Protein AF-A0A4C1SWP2-F1 (afdb_monomer_lite)

pLDDT: mean 75.98, std 23.13, range [29.38, 97.44]

Radius of gyration: 15.75 Å; chains: 1; bounding box: 43×31×35 Å

InterPro domains:
  IPR023286 ABATE domain superfamily [SSF160904] (1-95)

Sequence (109 aa):
MHLNPYGEYAVRLAQSLANDWPSDRTGIVARVRDHGMTMPFPEQRGDHARCREVVDQWLRVVDATSPDARADLLNQQMAAVSAYPRLIDHHGEGGTSTTVTSTTISRWC

Secondary structure (DSSP, 8-state):
-PPPTTTHHHHHHHHHHHHS--SSHHHHHHHHHHTT--S-----TTHHHHHHHHHHHHHHHHH-SSHHHHHHHHHHHHHHHTTS------TTS--------S-STTS--

Foldseek 3Di:
DPDDPVCVLVVVLLVVCVVPPDPDPVVNVVSVVVSPDDDDQDDDDCLSVLVVVVSVLVVQLVPDPDPVSNVVSVVVVCVVPVPDDDDDPPPDDDDDDDDDDDDPSPRND

Structure (mmCIF, N/CA/C/O backbone):
data_AF-A0A4C1SWP2-F1
#
_entry.id   AF-A0A4C1SWP2-F1
#
loop_
_atom_site.group_PDB
_atom_site.id
_atom_site.type_symbol
_atom_site.label_atom_id
_atom_site.label_alt_id
_atom_site.label_comp_id
_atom_site.label_asym_id
_atom_site.label_entity_id
_atom_site.label_seq_id
_atom_site.pdbx_PDB_ins_code
_atom_site.Cartn_x
_atom_site.Cartn_y
_atom_site.Cartn_z
_atom_site.occupancy
_atom_site.B_iso_or_equiv
_atom_site.auth_seq_id
_atom_site.auth_comp_id
_atom_site.auth_asym_id
_atom_site.auth_atom_id
_atom_site.pdbx_PDB_model_num
ATOM 1 N N . MET A 1 1 ? -7.089 10.343 8.845 1.00 52.25 1 MET A N 1
ATOM 2 C CA . MET A 1 1 ? -5.661 10.467 9.213 1.00 52.25 1 MET A CA 1
ATOM 3 C C . MET A 1 1 ? -5.126 11.757 8.617 1.00 52.25 1 MET A C 1
ATOM 5 O O . MET A 1 1 ? -5.406 12.005 7.453 1.00 52.25 1 MET A O 1
ATOM 9 N N . HIS A 1 2 ? -4.400 12.567 9.389 1.00 45.12 2 HIS A N 1
ATOM 10 C CA . HIS A 1 2 ? -3.582 13.648 8.832 1.00 45.12 2 HIS A CA 1
ATOM 11 C C . HIS A 1 2 ? -2.246 13.017 8.423 1.00 45.12 2 HIS A C 1
ATOM 13 O O . HIS A 1 2 ? -1.585 12.405 9.262 1.00 45.12 2 HIS A O 1
ATOM 19 N N . LEU A 1 3 ? -1.903 13.063 7.137 1.00 48.69 3 LEU A N 1
ATOM 20 C CA . LEU A 1 3 ? -0.679 12.450 6.629 1.00 48.69 3 LEU A CA 1
ATOM 21 C C . LEU A 1 3 ? 0.502 13.388 6.877 1.00 48.69 3 LEU A C 1
ATOM 23 O O . LEU A 1 3 ? 0.420 14.581 6.608 1.00 48.69 3 LEU A O 1
ATOM 27 N N . ASN A 1 4 ? 1.607 12.843 7.383 1.00 42.34 4 ASN A N 1
ATOM 28 C CA . ASN A 1 4 ? 2.883 13.548 7.356 1.00 42.34 4 ASN A CA 1
ATOM 29 C C . ASN A 1 4 ? 3.235 13.829 5.877 1.00 42.34 4 ASN A C 1
ATOM 31 O O . ASN A 1 4 ? 3.173 12.882 5.084 1.00 42.34 4 ASN A O 1
ATOM 35 N N . PRO A 1 5 ? 3.621 15.059 5.485 1.00 51.69 5 PRO A N 1
ATOM 36 C CA . PRO A 1 5 ? 4.015 15.370 4.106 1.00 51.69 5 PRO A CA 1
ATOM 37 C C . PRO A 1 5 ? 5.117 14.445 3.559 1.00 51.69 5 PRO A C 1
ATOM 39 O O . PRO A 1 5 ? 5.140 14.159 2.365 1.00 51.69 5 PRO A O 1
ATOM 42 N N . TYR A 1 6 ? 5.969 13.882 4.423 1.00 54.97 6 TYR A N 1
ATOM 43 C CA . TYR A 1 6 ? 6.989 12.898 4.034 1.00 54.97 6 TYR A CA 1
ATOM 44 C C . TYR A 1 6 ? 6.455 11.476 3.769 1.00 54.97 6 TYR A C 1
ATOM 46 O O . TYR A 1 6 ? 7.177 10.656 3.212 1.00 54.97 6 TYR A O 1
ATOM 54 N N . GLY A 1 7 ? 5.218 11.157 4.161 1.00 65.75 7 GLY A N 1
ATOM 55 C CA . GLY A 1 7 ? 4.587 9.841 3.962 1.00 65.75 7 GLY A CA 1
ATOM 56 C C . GLY A 1 7 ? 3.360 9.864 3.046 1.00 65.75 7 GLY A C 1
ATOM 57 O O . GLY A 1 7 ? 2.863 8.810 2.649 1.00 65.75 7 GLY A O 1
ATOM 58 N N . GLU A 1 8 ? 2.869 11.052 2.690 1.00 79.25 8 GLU A N 1
ATOM 59 C CA . GLU A 1 8 ? 1.653 11.213 1.895 1.00 79.25 8 GLU A CA 1
ATOM 60 C C . GLU A 1 8 ? 1.757 10.555 0.511 1.00 79.25 8 GLU A C 1
ATOM 62 O O . GLU A 1 8 ? 0.818 9.882 0.082 1.00 79.25 8 GLU A O 1
ATOM 67 N N . TYR A 1 9 ? 2.899 10.682 -0.173 1.00 79.50 9 TYR A N 1
ATOM 68 C CA . TYR A 1 9 ? 3.082 10.089 -1.503 1.00 79.50 9 TYR A CA 1
ATOM 69 C C . TYR A 1 9 ? 2.964 8.558 -1.475 1.00 79.50 9 TYR A C 1
ATOM 71 O O . TYR A 1 9 ? 2.377 7.973 -2.384 1.00 79.50 9 TYR A O 1
ATOM 79 N N . ALA A 1 10 ? 3.474 7.909 -0.421 1.00 80.62 10 ALA A N 1
ATOM 80 C CA . ALA A 1 10 ? 3.455 6.457 -0.281 1.00 80.62 10 ALA A CA 1
ATOM 81 C C . ALA A 1 10 ? 2.026 5.951 -0.052 1.00 80.62 10 ALA A C 1
ATOM 83 O O . ALA A 1 10 ? 1.607 4.969 -0.663 1.00 80.62 10 ALA A O 1
ATOM 84 N N . VAL A 1 11 ? 1.247 6.672 0.761 1.00 85.56 11 VAL A N 1
ATOM 85 C CA . VAL A 1 11 ? -0.169 6.355 0.992 1.00 85.56 11 VAL A CA 1
ATOM 86 C C . VAL A 1 11 ? -0.999 6.577 -0.274 1.00 85.56 11 VAL A C 1
ATOM 88 O O . VAL A 1 11 ? -1.817 5.725 -0.618 1.00 85.56 11 VAL A O 1
ATOM 91 N N . ARG A 1 12 ? -0.757 7.668 -1.015 1.00 89.56 12 ARG A N 1
ATOM 92 C CA . ARG A 1 12 ? -1.434 7.930 -2.300 1.00 89.56 12 ARG A CA 1
ATOM 93 C C . ARG A 1 12 ? -1.104 6.873 -3.358 1.00 89.56 12 ARG A C 1
ATOM 95 O O . ARG A 1 12 ? -1.993 6.463 -4.098 1.00 89.56 12 ARG A O 1
ATOM 102 N N . LEU A 1 13 ? 0.144 6.408 -3.420 1.00 91.12 13 LEU A N 1
ATOM 103 C CA . LEU A 1 13 ? 0.543 5.308 -4.301 1.00 91.12 13 LEU A CA 1
ATOM 104 C C . LEU A 1 13 ? -0.167 4.000 -3.918 1.00 91.12 13 LEU A C 1
ATOM 106 O O . LEU A 1 13 ? -0.742 3.345 -4.785 1.00 91.12 13 LEU A O 1
ATOM 110 N N . ALA A 1 14 ? -0.169 3.636 -2.632 1.00 91.19 14 ALA A N 1
ATOM 111 C CA . ALA A 1 14 ? -0.848 2.430 -2.153 1.00 91.19 14 ALA A CA 1
ATOM 112 C C . ALA A 1 14 ? -2.354 2.464 -2.461 1.00 91.19 14 ALA A C 1
ATOM 114 O O . ALA A 1 14 ? -2.909 1.473 -2.932 1.00 91.19 14 ALA A O 1
ATOM 115 N N . GLN A 1 15 ? -2.999 3.620 -2.273 1.00 93.44 15 GLN A N 1
ATOM 116 C CA . GLN A 1 15 ? -4.394 3.840 -2.657 1.00 93.44 15 GLN A CA 1
ATOM 117 C C . GLN A 1 15 ? -4.609 3.658 -4.167 1.00 93.44 15 GLN A C 1
ATOM 119 O O . GLN A 1 15 ? -5.546 2.978 -4.577 1.00 93.44 15 GLN A O 1
ATOM 124 N N . SER A 1 16 ? -3.748 4.251 -4.997 1.00 95.88 16 SER A N 1
ATOM 125 C CA . SER A 1 16 ? -3.830 4.146 -6.458 1.00 95.88 16 SER A CA 1
ATOM 126 C C . SER A 1 16 ? -3.745 2.694 -6.939 1.00 95.88 16 SER A C 1
ATOM 128 O O . SER A 1 16 ? -4.553 2.269 -7.763 1.00 95.88 16 SER A O 1
ATOM 130 N N . LEU A 1 17 ? -2.818 1.915 -6.374 1.00 96.44 17 LEU A N 1
ATOM 131 C CA . LEU A 1 17 ? -2.660 0.491 -6.679 1.00 96.44 17 LEU A CA 1
ATOM 132 C C . LEU A 1 17 ? -3.842 -0.352 -6.184 1.00 96.44 17 LEU A C 1
ATOM 134 O O . LEU A 1 17 ? -4.264 -1.272 -6.876 1.00 96.44 17 LEU A O 1
ATOM 138 N N . ALA A 1 18 ? -4.377 -0.052 -4.998 1.00 96.12 18 ALA A N 1
ATOM 139 C CA . ALA A 1 18 ? -5.531 -0.764 -4.452 1.00 96.12 18 ALA A CA 1
ATOM 140 C C . ALA A 1 18 ? -6.799 -0.549 -5.295 1.00 96.12 18 ALA A C 1
ATOM 142 O O . ALA A 1 18 ? -7.567 -1.487 -5.501 1.00 96.12 18 ALA A O 1
ATOM 143 N N . ASN A 1 19 ? -7.000 0.674 -5.791 1.00 95.94 19 ASN A N 1
ATOM 144 C CA . ASN A 1 19 ? -8.172 1.037 -6.587 1.00 95.94 19 ASN A CA 1
ATOM 145 C C . ASN A 1 19 ? -8.128 0.477 -8.013 1.00 95.94 19 ASN A C 1
ATOM 147 O O . ASN A 1 19 ? -9.173 0.164 -8.577 1.00 95.94 19 ASN A O 1
ATOM 151 N N . ASP A 1 20 ? -6.937 0.391 -8.602 1.00 97.19 20 ASP A N 1
ATOM 152 C CA . ASP A 1 20 ? -6.732 -0.057 -9.976 1.00 97.19 20 ASP A CA 1
ATOM 153 C C . ASP A 1 20 ? -5.421 -0.844 -10.060 1.00 97.19 20 ASP A C 1
ATOM 155 O O . ASP A 1 20 ? -4.343 -0.285 -10.292 1.00 97.19 20 ASP A O 1
ATOM 159 N N . TRP A 1 21 ? -5.525 -2.149 -9.792 1.00 97.44 21 TRP A N 1
ATOM 160 C CA . TRP A 1 21 ? -4.376 -3.044 -9.743 1.00 97.44 21 TRP A CA 1
ATOM 161 C C . TRP A 1 21 ? -3.867 -3.345 -11.161 1.00 97.44 21 TRP A C 1
ATOM 163 O O . TRP A 1 21 ? -4.605 -3.942 -11.950 1.00 97.44 21 TRP A O 1
ATOM 173 N N . PRO A 1 22 ? -2.608 -3.009 -11.497 1.00 97.06 22 PRO A N 1
ATOM 174 C CA . PRO A 1 22 ? -2.074 -3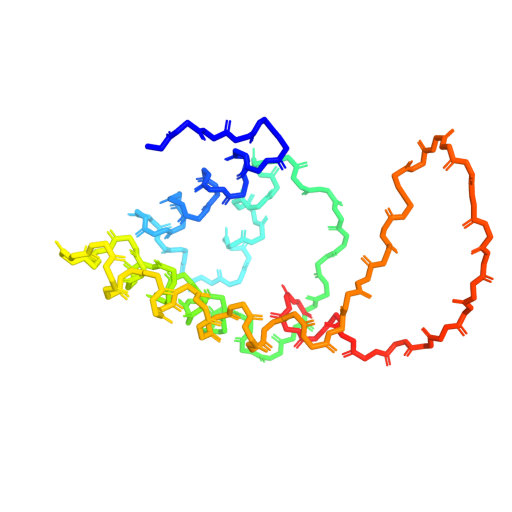.264 -12.830 1.00 97.06 22 PRO A CA 1
ATOM 175 C C . PRO A 1 22 ? -1.996 -4.759 -13.161 1.00 97.06 22 PRO A C 1
ATOM 177 O O . PRO A 1 22 ? -1.775 -5.591 -12.280 1.00 97.06 22 PRO A O 1
ATOM 180 N N . SER A 1 23 ? -2.106 -5.115 -14.443 1.00 96.88 23 SER A N 1
ATOM 181 C CA . SER A 1 23 ? -2.035 -6.510 -14.909 1.00 96.88 23 SER A CA 1
ATOM 182 C 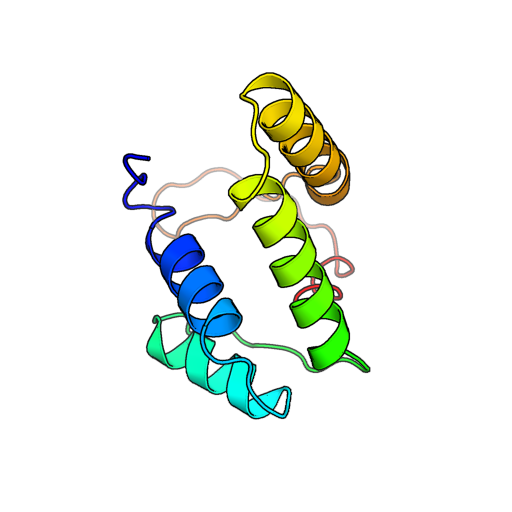C . SER A 1 23 ? -0.655 -7.149 -14.745 1.00 96.88 23 SER A C 1
ATOM 184 O O . SER A 1 23 ? -0.552 -8.372 -14.696 1.00 96.88 23 SER A O 1
ATOM 186 N N . ASP A 1 24 ? 0.400 -6.337 -14.670 1.00 95.25 24 ASP A N 1
ATOM 187 C CA . ASP A 1 24 ? 1.782 -6.798 -14.612 1.00 95.25 24 ASP A CA 1
ATOM 188 C C . ASP A 1 24 ? 2.700 -5.844 -13.828 1.00 95.25 24 ASP A C 1
ATOM 190 O O . ASP A 1 24 ? 2.309 -4.767 -13.363 1.00 95.25 24 ASP A O 1
ATOM 194 N N . ARG A 1 25 ? 3.957 -6.271 -13.663 1.00 94.94 25 ARG A N 1
ATOM 195 C CA . ARG A 1 25 ? 5.012 -5.507 -12.987 1.00 94.94 25 ARG A CA 1
ATOM 196 C C . ARG A 1 25 ? 5.278 -4.161 -13.665 1.00 94.94 25 ARG A C 1
ATOM 198 O O . ARG A 1 25 ? 5.521 -3.175 -12.973 1.00 94.94 25 ARG A O 1
ATOM 205 N N . THR A 1 26 ? 5.248 -4.106 -14.993 1.00 95.12 26 THR A N 1
ATOM 206 C CA . THR A 1 26 ? 5.524 -2.879 -15.751 1.00 95.12 26 THR A CA 1
ATOM 207 C C . THR A 1 26 ? 4.502 -1.800 -15.415 1.00 95.12 26 THR A C 1
ATOM 209 O O . THR A 1 26 ? 4.884 -0.652 -15.188 1.00 95.12 26 THR A O 1
ATOM 212 N N . GLY A 1 27 ? 3.227 -2.167 -15.286 1.00 96.00 27 GLY A N 1
ATOM 213 C CA . GLY A 1 27 ? 2.173 -1.254 -14.857 1.00 96.00 27 GLY A CA 1
ATOM 214 C C . GLY A 1 27 ? 2.353 -0.745 -13.422 1.00 96.00 27 GLY A C 1
ATOM 215 O O . GLY A 1 27 ? 2.102 0.432 -13.161 1.00 96.00 27 GLY A O 1
ATOM 216 N N . ILE A 1 28 ? 2.865 -1.579 -12.507 1.00 95.38 28 ILE A N 1
ATOM 217 C CA . ILE A 1 28 ? 3.238 -1.132 -11.151 1.00 95.38 28 ILE A CA 1
ATOM 218 C C . ILE A 1 28 ? 4.360 -0.094 -11.235 1.00 95.38 28 ILE A C 1
ATOM 220 O O . ILE A 1 28 ? 4.240 0.986 -10.662 1.00 95.38 28 ILE A O 1
ATOM 224 N N . VAL A 1 29 ? 5.431 -0.385 -11.978 1.00 94.62 29 VAL A N 1
ATOM 225 C CA . VAL A 1 29 ? 6.571 0.532 -12.125 1.00 94.62 29 VAL A CA 1
ATOM 226 C C . VAL A 1 29 ? 6.139 1.856 -12.756 1.00 94.62 29 VAL A C 1
ATOM 228 O O . VAL A 1 29 ? 6.531 2.909 -12.258 1.00 94.62 29 VAL A O 1
ATOM 231 N N . ALA A 1 30 ? 5.308 1.821 -13.800 1.00 94.69 30 ALA A N 1
ATOM 232 C CA . ALA A 1 30 ? 4.757 3.022 -14.424 1.00 94.69 30 ALA A CA 1
ATOM 233 C C . ALA A 1 30 ? 3.989 3.876 -13.404 1.00 94.69 30 ALA A C 1
ATOM 235 O O . ALA A 1 30 ? 4.298 5.054 -13.238 1.00 94.69 30 ALA A O 1
ATOM 236 N N . ARG A 1 31 ? 3.096 3.260 -12.618 1.00 95.06 31 ARG A N 1
ATOM 237 C CA . ARG A 1 31 ? 2.350 3.962 -11.564 1.00 95.06 31 ARG A CA 1
ATOM 238 C C . ARG A 1 31 ? 3.278 4.592 -10.530 1.00 95.06 31 ARG A C 1
ATOM 240 O O . ARG A 1 31 ? 3.090 5.729 -10.113 1.00 95.06 31 ARG A O 1
ATOM 247 N N . VAL A 1 32 ? 4.309 3.864 -10.123 1.00 91.50 32 VAL A N 1
ATOM 248 C CA . VAL A 1 32 ? 5.307 4.352 -9.171 1.00 91.50 32 VAL A CA 1
ATOM 249 C C . VAL A 1 32 ? 6.069 5.571 -9.725 1.00 91.50 32 VAL A C 1
ATOM 251 O O . VAL A 1 32 ? 6.328 6.518 -8.977 1.00 91.50 32 VAL A O 1
ATOM 254 N N . ARG A 1 33 ? 6.378 5.593 -11.033 1.00 90.62 33 ARG A N 1
ATOM 255 C CA . ARG A 1 33 ? 6.965 6.765 -11.709 1.00 90.62 33 ARG A CA 1
ATOM 256 C C . ARG A 1 33 ? 6.011 7.957 -11.733 1.00 90.62 33 ARG A C 1
ATOM 258 O O . ARG A 1 33 ? 6.457 9.062 -11.438 1.00 90.62 33 ARG A O 1
ATOM 265 N N . ASP A 1 34 ? 4.726 7.737 -12.009 1.00 92.62 34 ASP A N 1
ATOM 266 C CA . ASP A 1 34 ? 3.707 8.800 -12.022 1.00 92.62 34 ASP A CA 1
ATOM 267 C C . ASP A 1 34 ? 3.565 9.483 -10.651 1.00 92.62 34 ASP A C 1
ATOM 269 O O . ASP A 1 34 ? 3.276 10.674 -10.560 1.00 92.62 34 ASP A O 1
ATOM 273 N N . HIS A 1 35 ? 3.836 8.744 -9.570 1.00 86.62 35 HIS A N 1
ATOM 274 C CA . HIS A 1 35 ? 3.878 9.260 -8.199 1.00 86.62 35 HIS A CA 1
ATOM 275 C C . HIS A 1 35 ? 5.236 9.883 -7.802 1.00 86.62 35 HIS A C 1
ATOM 277 O O . HIS A 1 35 ? 5.436 10.231 -6.637 1.00 86.62 35 HIS A O 1
ATOM 283 N N . GLY A 1 36 ? 6.165 10.054 -8.750 1.00 84.50 36 GLY A N 1
ATOM 284 C CA . GLY A 1 36 ? 7.405 10.818 -8.576 1.00 84.50 36 GLY A CA 1
ATOM 285 C C . GLY A 1 36 ? 8.611 10.025 -8.061 1.00 84.50 36 GLY A C 1
ATOM 286 O O . GLY A 1 36 ? 9.657 10.617 -7.798 1.00 84.50 36 GLY A O 1
ATOM 287 N N . MET A 1 37 ? 8.521 8.698 -7.927 1.00 83.12 37 MET A N 1
ATOM 288 C CA . MET A 1 37 ? 9.671 7.887 -7.510 1.00 83.12 37 MET A CA 1
ATOM 289 C C . MET A 1 37 ? 10.581 7.587 -8.706 1.00 83.12 37 MET A C 1
ATOM 291 O O . MET A 1 37 ? 10.168 6.915 -9.648 1.00 83.12 37 MET A O 1
ATOM 295 N N . THR A 1 38 ? 11.844 8.018 -8.663 1.00 83.31 38 THR A N 1
ATOM 296 C CA . THR A 1 38 ? 12.799 7.921 -9.794 1.00 83.31 38 THR A CA 1
ATOM 297 C C . THR A 1 38 ? 13.938 6.910 -9.592 1.00 83.31 38 THR A C 1
ATOM 299 O O . THR A 1 38 ? 14.737 6.689 -10.500 1.00 83.31 38 THR A O 1
ATOM 302 N N . MET A 1 39 ? 13.978 6.208 -8.454 1.00 80.25 39 MET A N 1
ATOM 303 C CA . MET A 1 39 ? 15.020 5.212 -8.156 1.00 80.25 39 MET A CA 1
ATOM 304 C C . MET A 1 39 ? 14.990 4.004 -9.112 1.00 80.25 39 MET A C 1
ATOM 306 O O . MET A 1 39 ? 13.929 3.675 -9.651 1.00 80.25 39 MET A O 1
ATOM 310 N N . PRO A 1 40 ? 16.119 3.308 -9.338 1.00 84.81 40 PRO A N 1
ATOM 311 C CA . PRO A 1 40 ? 16.112 2.031 -10.041 1.00 84.81 40 PRO A CA 1
ATOM 312 C C . PRO A 1 40 ? 15.207 1.017 -9.335 1.00 84.81 40 PRO A C 1
ATOM 314 O O . PRO A 1 40 ? 15.230 0.898 -8.112 1.00 84.81 40 PRO A O 1
ATOM 317 N N . PHE A 1 41 ? 14.453 0.267 -10.133 1.00 84.12 41 PHE A N 1
ATOM 318 C CA . PHE A 1 41 ? 13.578 -0.808 -9.684 1.00 84.12 41 PHE A CA 1
ATOM 319 C C . PHE A 1 41 ? 14.102 -2.126 -10.264 1.00 84.12 41 PHE A C 1
ATOM 321 O O . PHE A 1 41 ? 13.691 -2.485 -11.375 1.00 84.12 41 PHE A O 1
ATOM 328 N N . PRO A 1 42 ? 15.065 -2.796 -9.591 1.00 89.00 42 PRO A N 1
ATOM 329 C CA . PRO A 1 42 ? 15.518 -4.133 -9.971 1.00 89.00 42 PRO A CA 1
ATOM 330 C C . PRO A 1 42 ? 14.340 -5.071 -10.237 1.00 89.00 42 PRO A C 1
ATOM 332 O O . PRO A 1 42 ? 13.273 -4.911 -9.663 1.00 89.00 42 PRO A O 1
ATOM 335 N N . GLU A 1 43 ? 14.484 -5.996 -11.171 1.00 90.00 43 GLU A N 1
ATOM 336 C CA . GLU A 1 43 ? 13.427 -6.967 -11.426 1.00 90.00 43 GLU A CA 1
ATOM 337 C C . GLU A 1 43 ? 13.729 -8.270 -10.717 1.00 90.00 43 GLU A C 1
ATOM 339 O O . GLU A 1 43 ? 14.829 -8.820 -10.845 1.00 90.00 43 GLU A O 1
ATOM 344 N N . GLN A 1 44 ? 12.714 -8.803 -10.047 1.00 89.81 44 GLN A N 1
ATOM 345 C CA . GLN A 1 44 ? 12.753 -10.146 -9.520 1.00 89.81 44 GLN A CA 1
ATOM 346 C C . GLN A 1 44 ? 11.495 -10.936 -9.835 1.00 89.81 44 GLN A C 1
ATOM 348 O O . GLN A 1 44 ? 10.377 -10.445 -10.016 1.00 89.81 44 GLN A O 1
ATOM 353 N N . ARG A 1 45 ? 11.703 -12.251 -9.854 1.00 90.88 45 ARG A N 1
ATOM 354 C CA . ARG A 1 45 ? 10.639 -13.221 -10.058 1.00 90.88 45 ARG A CA 1
ATOM 355 C C . ARG A 1 45 ? 9.558 -13.036 -8.993 1.00 90.88 45 ARG A C 1
ATOM 357 O O . ARG A 1 45 ? 9.805 -13.201 -7.803 1.00 90.88 45 ARG A O 1
ATOM 364 N N . GLY A 1 46 ? 8.339 -12.782 -9.457 1.00 92.31 46 GLY A N 1
ATOM 365 C CA . GLY A 1 46 ? 7.161 -12.681 -8.601 1.00 92.31 46 GLY A CA 1
ATOM 366 C C . GLY A 1 46 ? 6.950 -11.307 -7.971 1.00 92.31 46 GLY A C 1
ATOM 367 O O . GLY A 1 46 ? 6.135 -11.214 -7.062 1.00 92.31 46 GLY A O 1
ATOM 368 N N . ASP A 1 47 ? 7.637 -10.251 -8.420 1.00 91.06 47 ASP A N 1
ATOM 369 C CA . ASP A 1 47 ? 7.409 -8.878 -7.930 1.00 91.06 47 ASP A CA 1
ATOM 370 C C . ASP A 1 47 ? 5.942 -8.477 -7.958 1.00 91.06 47 ASP A C 1
ATOM 372 O O . ASP A 1 47 ? 5.431 -7.955 -6.978 1.00 91.06 47 ASP A O 1
ATOM 376 N N . HIS A 1 48 ? 5.243 -8.778 -9.051 1.00 95.19 48 HIS A N 1
ATOM 377 C CA . HIS A 1 48 ? 3.830 -8.440 -9.181 1.00 95.19 48 HIS A CA 1
ATOM 378 C C . HIS A 1 48 ? 2.983 -9.058 -8.058 1.00 95.19 48 HIS A C 1
ATOM 380 O O . HIS A 1 48 ? 2.262 -8.342 -7.369 1.00 95.19 48 HIS A O 1
ATOM 386 N N . ALA A 1 49 ? 3.150 -10.356 -7.795 1.00 95.19 49 ALA A N 1
ATOM 387 C CA . ALA A 1 49 ? 2.453 -11.038 -6.705 1.00 95.19 49 ALA A CA 1
ATOM 388 C C . ALA A 1 49 ? 2.89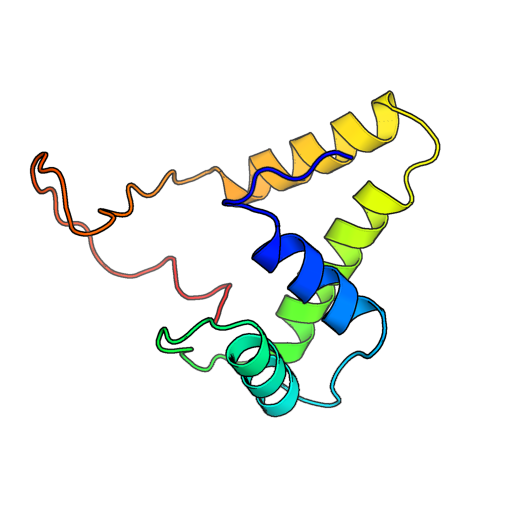0 -10.523 -5.322 1.00 95.19 49 ALA A C 1
ATOM 390 O O . ALA A 1 49 ? 2.052 -10.255 -4.468 1.00 95.19 49 ALA A O 1
ATOM 391 N N . ARG A 1 50 ? 4.192 -10.303 -5.110 1.00 92.56 50 ARG A N 1
ATOM 392 C CA . ARG A 1 50 ? 4.721 -9.804 -3.830 1.00 92.56 50 ARG A CA 1
ATOM 393 C C . ARG A 1 50 ? 4.251 -8.381 -3.520 1.00 92.56 50 ARG A C 1
ATOM 395 O O . ARG A 1 50 ? 3.887 -8.089 -2.386 1.00 92.56 50 ARG A O 1
ATOM 402 N N . CYS A 1 51 ? 4.194 -7.499 -4.516 1.00 93.25 51 CYS A N 1
ATOM 403 C CA . CYS A 1 51 ? 3.614 -6.167 -4.358 1.00 93.25 51 CYS A CA 1
ATOM 404 C C . CYS A 1 51 ? 2.122 -6.251 -4.021 1.00 93.25 51 CYS A C 1
ATOM 406 O O . CYS A 1 51 ? 1.647 -5.478 -3.187 1.00 93.25 51 CYS A O 1
ATOM 408 N N . ARG A 1 52 ? 1.390 -7.198 -4.629 1.00 95.75 52 ARG A N 1
ATOM 409 C CA . ARG A 1 52 ? -0.027 -7.416 -4.321 1.00 95.75 52 ARG A CA 1
ATOM 410 C C . ARG A 1 52 ? -0.220 -7.798 -2.859 1.00 95.75 52 ARG A C 1
ATOM 412 O O . ARG A 1 52 ? -1.037 -7.187 -2.180 1.00 95.75 52 ARG A O 1
ATOM 419 N N . GLU A 1 53 ? 0.585 -8.734 -2.362 1.00 94.88 53 GLU A N 1
ATOM 420 C CA . GLU A 1 53 ? 0.550 -9.167 -0.962 1.00 94.88 53 GLU A CA 1
ATOM 421 C C . GLU A 1 53 ? 0.771 -8.004 0.013 1.00 94.88 53 GLU A C 1
ATOM 423 O O . GLU A 1 53 ? 0.091 -7.925 1.034 1.00 94.88 53 GLU A O 1
ATOM 428 N N . VAL A 1 54 ? 1.694 -7.087 -0.294 1.00 91.69 54 VAL A N 1
ATOM 429 C CA . VAL A 1 54 ? 1.950 -5.902 0.541 1.00 91.69 54 VAL A CA 1
ATOM 430 C C . VAL A 1 54 ? 0.739 -4.968 0.562 1.00 91.69 54 VAL A C 1
ATOM 432 O O . VAL A 1 54 ? 0.340 -4.511 1.634 1.00 91.69 54 VAL A O 1
ATOM 435 N N . VAL A 1 55 ? 0.129 -4.699 -0.597 1.00 94.06 55 VAL A N 1
ATOM 436 C CA . VAL A 1 55 ? -1.069 -3.847 -0.675 1.00 94.06 55 VAL A CA 1
ATOM 437 C C . VAL A 1 55 ? -2.251 -4.495 0.043 1.00 94.06 55 VAL A C 1
ATOM 439 O O . VAL A 1 55 ? -2.919 -3.824 0.826 1.00 94.06 55 VAL A O 1
ATOM 442 N N . ASP A 1 56 ? -2.468 -5.799 -0.130 1.00 95.44 56 ASP A N 1
ATOM 443 C CA . ASP A 1 56 ? -3.538 -6.524 0.562 1.00 95.44 56 ASP A CA 1
ATOM 444 C C . ASP A 1 56 ? -3.317 -6.536 2.088 1.00 95.44 56 ASP A C 1
ATOM 446 O O . ASP A 1 56 ? -4.257 -6.354 2.864 1.00 95.44 56 ASP A O 1
ATOM 450 N N . GLN A 1 57 ? -2.071 -6.683 2.552 1.00 93.19 57 GLN A N 1
ATOM 451 C CA . GLN A 1 57 ? -1.734 -6.556 3.974 1.00 93.19 57 GLN A CA 1
ATOM 452 C C . GLN A 1 57 ? -2.036 -5.151 4.505 1.00 93.19 57 GLN A C 1
ATOM 454 O O . GLN A 1 57 ? -2.623 -5.015 5.582 1.00 93.19 57 GLN A O 1
ATOM 459 N N . TRP A 1 58 ? -1.682 -4.105 3.761 1.00 92.25 58 TRP A N 1
ATOM 460 C CA . TRP A 1 58 ? -2.009 -2.731 4.134 1.00 92.25 58 TRP A CA 1
ATOM 461 C C . TRP A 1 58 ? -3.525 -2.498 4.209 1.00 92.25 58 TRP A C 1
ATOM 463 O O . TRP A 1 58 ? -4.006 -1.903 5.175 1.00 92.25 58 TRP A O 1
ATOM 473 N N . LEU A 1 59 ? -4.298 -3.028 3.255 1.00 94.81 59 LEU A N 1
ATOM 474 C CA . LEU A 1 59 ? -5.760 -2.917 3.265 1.00 94.81 59 LEU A CA 1
ATOM 475 C C . LEU A 1 59 ? -6.380 -3.547 4.514 1.00 94.81 59 LEU A C 1
ATOM 477 O O . LEU A 1 59 ? -7.275 -2.952 5.102 1.00 94.81 59 LEU A O 1
ATOM 481 N N . ARG A 1 60 ? -5.831 -4.655 5.029 1.00 95.50 60 ARG A N 1
ATOM 482 C CA . ARG A 1 60 ? -6.278 -5.216 6.321 1.00 95.50 60 ARG A CA 1
ATOM 483 C C . ARG A 1 60 ? -6.141 -4.222 7.476 1.00 95.50 60 ARG A C 1
ATOM 485 O O . ARG A 1 60 ? -7.005 -4.186 8.348 1.00 95.50 60 ARG A O 1
ATOM 492 N N . VAL A 1 61 ? -5.072 -3.418 7.497 1.00 93.31 61 VAL A N 1
ATOM 493 C CA . VAL A 1 61 ? -4.900 -2.350 8.497 1.00 93.31 61 VAL A CA 1
ATOM 494 C C . VAL A 1 61 ? -5.941 -1.259 8.275 1.00 93.31 61 VAL A C 1
ATOM 496 O O . VAL A 1 61 ? -6.525 -0.787 9.247 1.00 93.31 61 VAL A O 1
ATOM 499 N N . VAL A 1 62 ? -6.194 -0.854 7.026 1.00 92.06 62 VAL A N 1
ATOM 500 C CA . VAL A 1 62 ? -7.188 0.177 6.672 1.00 92.06 62 VAL A CA 1
ATOM 501 C C . VAL A 1 62 ? -8.611 -0.250 7.059 1.00 92.06 62 VAL A C 1
ATOM 503 O O . VAL A 1 62 ? -9.322 0.539 7.693 1.00 92.06 62 VAL A O 1
ATOM 506 N N . ASP A 1 63 ? -8.972 -1.500 6.787 1.00 94.75 63 ASP A N 1
ATOM 507 C CA . ASP A 1 63 ? -10.319 -2.056 6.960 1.00 94.75 63 ASP A CA 1
ATOM 508 C C . ASP A 1 63 ? -10.621 -2.523 8.395 1.00 94.75 63 ASP A C 1
ATOM 510 O O . ASP A 1 63 ? -11.763 -2.849 8.719 1.00 94.75 63 ASP A O 1
ATOM 514 N N . ALA A 1 64 ? -9.625 -2.544 9.287 1.00 96.44 64 ALA A N 1
ATOM 515 C CA . ALA A 1 64 ? -9.808 -2.951 10.678 1.00 96.44 64 ALA A CA 1
ATOM 516 C C . ALA A 1 64 ? -10.882 -2.106 11.391 1.00 96.44 64 ALA A C 1
ATOM 518 O O . ALA A 1 64 ? -10.785 -0.882 11.486 1.00 96.44 64 ALA A O 1
ATOM 519 N N . THR A 1 65 ? -11.903 -2.752 11.948 1.00 94.88 65 THR A N 1
ATOM 520 C CA . THR A 1 65 ? -13.083 -2.061 12.495 1.00 94.88 65 THR A CA 1
ATOM 521 C C . THR A 1 65 ? -12.866 -1.448 13.879 1.00 94.88 65 THR A C 1
ATOM 523 O O . THR A 1 65 ? -13.652 -0.593 14.284 1.00 94.88 65 THR A O 1
ATOM 526 N N . SER A 1 66 ? -11.804 -1.836 14.597 1.00 94.94 66 SER A N 1
ATOM 527 C CA . SER A 1 66 ? -11.451 -1.276 15.905 1.00 94.94 66 SER A CA 1
ATOM 528 C C . SER A 1 66 ? -10.034 -0.684 15.927 1.00 94.94 66 SER A 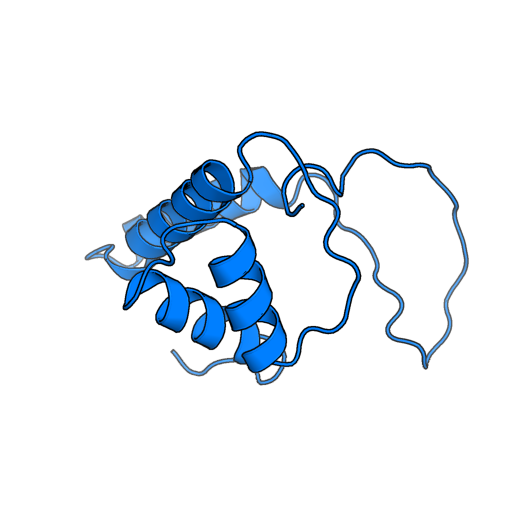C 1
ATOM 530 O O . SER A 1 66 ? -9.162 -1.129 15.171 1.00 94.94 66 SER A O 1
ATOM 532 N N . PRO A 1 67 ? -9.775 0.312 16.798 1.00 92.94 67 PRO A N 1
ATOM 533 C CA . PRO A 1 67 ? -8.430 0.844 17.011 1.00 92.94 67 PRO A CA 1
ATOM 534 C C . PRO A 1 67 ? -7.418 -0.224 17.447 1.00 92.94 67 PRO A C 1
ATOM 536 O O . PRO A 1 67 ? -6.312 -0.245 16.914 1.00 92.94 67 PRO A O 1
ATOM 539 N N . ASP A 1 68 ? -7.810 -1.137 18.340 1.00 93.88 68 ASP A N 1
ATOM 540 C CA . ASP A 1 68 ? -6.921 -2.185 18.862 1.00 93.88 68 ASP A CA 1
ATOM 541 C C . ASP A 1 68 ? -6.527 -3.185 17.769 1.00 93.88 68 ASP A C 1
ATOM 543 O O . ASP A 1 68 ? -5.345 -3.431 17.547 1.00 93.88 68 ASP A O 1
ATOM 547 N N . ALA A 1 69 ? -7.497 -3.673 16.985 1.00 93.50 69 ALA A N 1
ATOM 548 C CA . ALA A 1 69 ? -7.222 -4.595 15.880 1.00 93.50 69 ALA A CA 1
ATOM 549 C C . ALA A 1 69 ? -6.324 -3.952 14.811 1.00 93.50 69 ALA A C 1
ATOM 551 O O . ALA A 1 69 ? -5.453 -4.603 14.230 1.00 93.50 69 ALA A O 1
ATOM 552 N N . ARG A 1 70 ? -6.519 -2.654 14.557 1.00 96.19 70 ARG A N 1
ATOM 553 C CA . ARG A 1 70 ? -5.677 -1.877 13.645 1.00 96.19 70 ARG A CA 1
ATOM 554 C C . ARG A 1 70 ? -4.249 -1.751 14.164 1.00 96.19 70 ARG A C 1
ATOM 556 O O . ARG A 1 70 ? -3.312 -1.922 13.386 1.00 96.19 70 ARG A O 1
ATOM 563 N N . ALA A 1 71 ? -4.093 -1.451 15.453 1.00 92.94 71 ALA A N 1
ATOM 564 C CA . ALA A 1 71 ? -2.794 -1.347 16.101 1.00 92.94 71 ALA A CA 1
ATOM 565 C C . ALA A 1 71 ? -2.053 -2.690 16.073 1.00 92.94 71 ALA A C 1
ATOM 567 O O . ALA A 1 71 ? -0.880 -2.719 15.710 1.00 92.94 71 ALA A O 1
ATOM 568 N N . ASP A 1 72 ? -2.738 -3.800 16.349 1.00 93.88 72 ASP A N 1
ATOM 569 C CA . ASP A 1 72 ? -2.150 -5.142 16.302 1.00 93.88 72 ASP A CA 1
ATOM 570 C C . ASP A 1 72 ? -1.648 -5.508 14.902 1.00 93.88 72 ASP A C 1
ATOM 572 O O . ASP A 1 72 ? -0.510 -5.958 14.746 1.00 93.88 72 ASP A O 1
ATOM 576 N N . LEU A 1 73 ? -2.463 -5.276 13.868 1.00 94.00 73 LEU A N 1
ATOM 577 C CA . LEU A 1 73 ? -2.074 -5.533 12.478 1.00 94.00 73 LEU A CA 1
ATOM 578 C C . LEU A 1 73 ? -0.885 -4.663 12.053 1.00 94.00 73 LEU A C 1
ATOM 580 O O . LEU A 1 73 ? 0.053 -5.165 11.430 1.00 94.00 73 LEU A O 1
ATOM 584 N N . LEU A 1 74 ? -0.901 -3.377 12.412 1.00 90.38 74 LEU A N 1
ATOM 585 C CA . LEU A 1 74 ? 0.203 -2.466 12.119 1.00 90.38 74 LEU A CA 1
ATOM 586 C C . LEU A 1 74 ? 1.484 -2.899 12.841 1.00 90.38 74 LEU A C 1
ATOM 588 O O . LEU A 1 74 ? 2.544 -2.943 12.222 1.00 90.38 74 LEU A O 1
ATOM 592 N N . ASN A 1 75 ? 1.397 -3.267 14.119 1.00 89.25 75 ASN A N 1
ATOM 593 C CA . ASN A 1 75 ? 2.542 -3.722 14.907 1.00 89.25 75 ASN A CA 1
ATOM 594 C C . ASN A 1 75 ? 3.146 -5.012 14.342 1.00 89.25 75 ASN A C 1
ATOM 596 O O . ASN A 1 75 ? 4.368 -5.127 14.268 1.00 89.25 75 ASN A O 1
ATOM 600 N N . GLN A 1 76 ? 2.318 -5.957 13.887 1.00 89.62 76 GLN A N 1
ATOM 601 C CA . GLN A 1 76 ? 2.788 -7.176 13.218 1.00 89.62 76 GLN A CA 1
ATOM 602 C C . GLN A 1 76 ? 3.547 -6.858 11.926 1.00 89.62 76 GLN A C 1
ATOM 604 O O . GLN A 1 76 ? 4.630 -7.399 11.694 1.00 89.62 76 GLN A O 1
ATOM 609 N N . GLN A 1 77 ? 3.013 -5.952 11.101 1.00 89.38 77 GLN A N 1
ATOM 610 C CA . GLN A 1 77 ? 3.684 -5.521 9.873 1.00 89.38 77 GLN A CA 1
ATOM 611 C C . GLN A 1 77 ? 4.995 -4.807 10.179 1.00 89.38 77 GLN A C 1
ATOM 613 O O . GLN A 1 77 ? 6.026 -5.154 9.606 1.00 89.38 77 GLN A O 1
ATOM 618 N N . MET A 1 78 ? 4.978 -3.868 11.128 1.00 85.69 78 MET A N 1
ATOM 619 C CA . MET A 1 78 ? 6.174 -3.170 11.583 1.00 85.69 78 MET A CA 1
ATOM 620 C C . MET A 1 78 ? 7.220 -4.161 12.085 1.00 85.69 78 MET A C 1
ATOM 622 O O . MET A 1 78 ? 8.361 -4.075 11.647 1.00 85.69 78 MET A O 1
ATOM 626 N N . ALA A 1 79 ? 6.862 -5.144 12.911 1.00 85.00 79 ALA A N 1
ATOM 627 C CA . ALA A 1 79 ? 7.793 -6.169 13.388 1.00 85.00 79 ALA A CA 1
ATOM 628 C C . ALA A 1 79 ? 8.422 -6.982 12.240 1.00 85.00 79 ALA A C 1
ATOM 630 O O . ALA A 1 79 ? 9.611 -7.294 12.287 1.00 85.00 79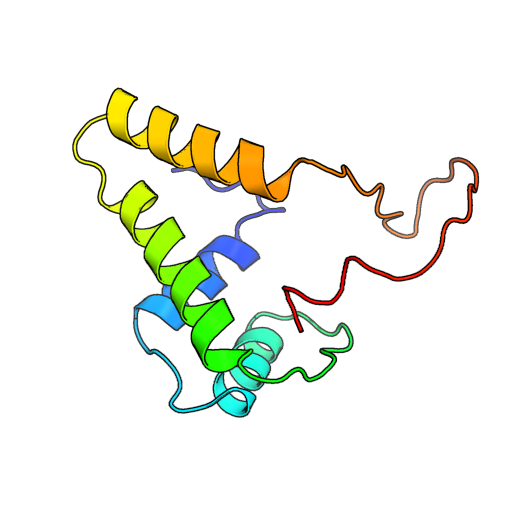 ALA A O 1
ATOM 631 N N . ALA A 1 80 ? 7.659 -7.274 11.183 1.00 80.12 80 ALA A N 1
ATOM 632 C CA . ALA A 1 80 ? 8.152 -8.007 10.019 1.00 80.12 80 ALA A CA 1
ATOM 633 C C . ALA A 1 80 ? 9.117 -7.188 9.138 1.00 80.12 80 ALA A C 1
ATOM 635 O O . ALA A 1 80 ? 10.029 -7.761 8.539 1.00 80.12 80 ALA A O 1
ATOM 636 N N . VAL A 1 81 ? 8.933 -5.864 9.045 1.00 73.44 81 VAL A N 1
ATOM 637 C CA . VAL A 1 81 ? 9.719 -4.996 8.140 1.00 73.44 81 VAL A CA 1
ATOM 638 C C . VAL A 1 81 ? 10.826 -4.201 8.835 1.00 73.44 81 VAL A C 1
ATOM 640 O O . VAL A 1 81 ? 11.820 -3.853 8.202 1.00 73.44 81 VAL A O 1
ATOM 643 N N . SER A 1 82 ? 10.688 -3.920 10.131 1.00 60.25 82 SER A N 1
ATOM 644 C CA . SER A 1 82 ? 11.618 -3.087 10.912 1.00 60.25 82 SER A CA 1
ATOM 645 C C . SER A 1 82 ? 12.827 -3.844 11.463 1.00 60.25 82 SER A C 1
ATOM 647 O O . SER A 1 82 ? 13.653 -3.247 12.147 1.00 60.25 82 SER A O 1
ATOM 649 N N . ALA A 1 83 ? 12.988 -5.127 11.118 1.00 48.50 83 ALA A N 1
ATOM 650 C CA . ALA A 1 83 ? 14.115 -5.947 11.563 1.00 48.50 83 ALA A CA 1
ATOM 651 C C . ALA A 1 83 ? 15.501 -5.381 11.171 1.00 48.50 83 ALA A C 1
ATOM 653 O O . ALA A 1 83 ? 16.503 -5.796 11.745 1.00 48.50 83 ALA A O 1
ATOM 654 N N . TYR A 1 84 ? 15.574 -4.418 10.240 1.00 40.31 84 TYR A N 1
ATOM 655 C CA . TYR A 1 84 ? 16.817 -3.742 9.858 1.00 40.31 84 TYR A CA 1
ATOM 656 C C . TYR A 1 84 ? 16.573 -2.254 9.552 1.00 40.31 84 TYR A C 1
ATOM 658 O O . TYR A 1 84 ? 16.344 -1.905 8.389 1.00 40.31 84 TYR A O 1
ATOM 666 N N . PRO A 1 85 ? 16.610 -1.351 10.553 1.00 42.88 85 PRO A N 1
ATOM 667 C CA . PRO A 1 85 ? 16.566 0.082 10.287 1.00 42.88 85 PRO A CA 1
ATOM 668 C C . PRO A 1 85 ? 17.745 0.472 9.384 1.00 42.88 85 PRO A C 1
ATOM 670 O O . PRO A 1 85 ? 18.908 0.215 9.695 1.00 42.88 85 PRO A O 1
ATOM 673 N N . ARG A 1 86 ? 17.434 1.062 8.228 1.00 48.41 86 ARG A N 1
ATOM 674 C CA . ARG A 1 86 ? 18.412 1.602 7.278 1.00 48.41 86 ARG A CA 1
ATOM 675 C C . ARG A 1 86 ? 18.433 3.109 7.460 1.00 48.41 86 ARG A C 1
ATOM 677 O O . ARG A 1 86 ? 17.402 3.755 7.303 1.00 48.41 86 ARG A O 1
ATOM 684 N N . LEU A 1 87 ? 19.599 3.662 7.765 1.00 38.91 87 LEU A N 1
ATOM 685 C CA . LEU A 1 87 ? 19.811 5.097 7.660 1.00 38.91 87 LEU A CA 1
ATOM 686 C C . LEU A 1 87 ? 19.935 5.427 6.167 1.00 38.91 87 LEU A C 1
ATOM 688 O O . LEU A 1 87 ? 20.831 4.917 5.493 1.00 38.91 87 LEU A O 1
ATOM 692 N N . ILE A 1 88 ? 18.997 6.207 5.637 1.00 45.28 88 ILE A N 1
ATOM 693 C CA . ILE A 1 88 ? 19.098 6.770 4.291 1.00 45.28 88 ILE A CA 1
ATOM 694 C C . ILE A 1 88 ? 19.581 8.204 4.478 1.00 45.28 88 ILE A C 1
ATOM 696 O O . ILE A 1 88 ? 18.882 9.017 5.074 1.00 45.28 88 ILE A O 1
ATOM 700 N N . ASP A 1 89 ? 20.795 8.483 4.008 1.00 40.22 89 ASP A N 1
ATOM 701 C CA . ASP A 1 89 ? 21.321 9.842 3.911 1.00 40.22 89 ASP A CA 1
ATOM 702 C C . ASP A 1 89 ? 20.505 10.586 2.845 1.00 40.22 89 ASP A C 1
ATOM 704 O O . ASP A 1 89 ? 20.621 10.335 1.641 1.00 40.22 89 ASP A O 1
ATOM 708 N N . HIS A 1 90 ? 19.602 11.451 3.300 1.00 49.91 90 HIS A N 1
ATOM 709 C CA . HIS A 1 90 ? 18.977 12.450 2.451 1.00 49.91 90 HIS A CA 1
ATOM 710 C C . HIS A 1 90 ? 20.057 13.495 2.171 1.00 49.91 90 HIS A C 1
ATOM 712 O O . HIS A 1 90 ? 20.281 14.345 3.024 1.00 49.91 90 HIS A O 1
ATOM 718 N N . HIS A 1 91 ? 20.747 13.391 1.027 1.00 46.59 91 HIS A N 1
ATOM 719 C CA . HIS A 1 91 ? 21.850 14.280 0.643 1.00 46.59 91 HIS A CA 1
ATOM 720 C C . HIS A 1 91 ? 21.660 15.717 1.149 1.00 46.59 91 HIS A C 1
ATOM 72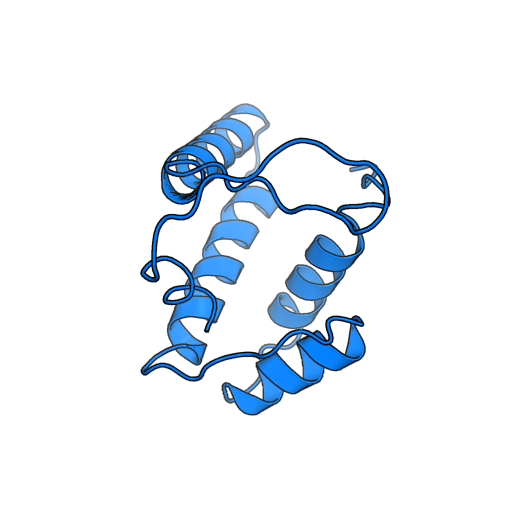2 O O . HIS A 1 91 ? 20.879 16.482 0.579 1.00 46.59 91 HIS A O 1
ATOM 728 N N . GLY A 1 92 ? 22.394 16.069 2.208 1.00 41.38 92 GLY A N 1
ATOM 729 C CA . GLY A 1 92 ? 22.379 17.426 2.735 1.00 41.38 92 GLY A CA 1
ATOM 730 C C . GLY A 1 92 ? 23.073 17.657 4.071 1.00 41.38 92 GLY A C 1
ATOM 731 O O . GLY A 1 92 ? 23.748 18.673 4.190 1.00 41.38 92 GLY A O 1
ATOM 732 N N . GLU A 1 93 ? 22.969 16.769 5.064 1.00 43.88 93 GLU A N 1
ATOM 733 C CA . GLU A 1 93 ? 23.527 17.048 6.401 1.00 43.88 93 GLU A CA 1
ATOM 734 C C . GLU A 1 93 ? 24.212 15.809 6.992 1.00 43.88 93 GLU A C 1
ATOM 736 O O . GLU A 1 93 ? 23.600 14.775 7.241 1.00 43.88 93 GLU A O 1
ATOM 741 N N . GLY A 1 94 ? 25.539 15.910 7.117 1.00 43.62 94 GLY A N 1
ATOM 742 C CA . GLY A 1 94 ? 26.454 14.782 7.243 1.00 43.62 94 GLY A CA 1
ATOM 743 C C . GLY A 1 94 ? 26.433 14.020 8.569 1.00 43.62 94 GLY A C 1
ATOM 744 O O . GLY A 1 94 ? 26.182 14.567 9.639 1.00 43.62 94 GLY A O 1
ATOM 745 N N . GLY A 1 95 ? 26.823 12.744 8.485 1.00 33.91 95 GLY A N 1
ATOM 746 C CA . GLY A 1 95 ? 27.102 11.907 9.651 1.00 33.91 95 GLY A CA 1
ATOM 747 C C . GLY A 1 95 ? 27.493 10.462 9.324 1.00 33.91 95 GLY A C 1
ATOM 748 O O . GLY A 1 95 ? 26.674 9.565 9.435 1.00 33.91 95 GLY A O 1
ATOM 749 N N . THR A 1 96 ? 28.767 10.268 8.963 1.00 32.66 96 THR A N 1
ATOM 750 C CA . THR A 1 96 ? 29.616 9.052 9.048 1.00 32.66 96 THR A CA 1
ATOM 751 C C . THR A 1 96 ? 29.133 7.684 8.527 1.00 32.66 96 THR A C 1
ATOM 753 O O . THR A 1 96 ? 28.200 7.057 9.012 1.00 32.66 96 THR A O 1
ATOM 756 N N . SER A 1 97 ? 29.955 7.180 7.603 1.00 44.28 97 SER A N 1
ATOM 757 C CA . SER A 1 97 ? 29.976 5.871 6.948 1.00 44.28 97 SER A CA 1
ATOM 758 C C . SER A 1 97 ? 30.058 4.657 7.887 1.00 44.28 97 SER A C 1
ATOM 760 O O . SER A 1 97 ? 30.894 4.610 8.788 1.00 44.28 97 SER A O 1
ATOM 762 N N . THR A 1 98 ? 29.285 3.609 7.582 1.00 29.38 98 THR A N 1
ATOM 763 C CA . THR A 1 98 ? 29.710 2.208 7.747 1.00 29.38 98 THR A CA 1
ATOM 764 C C . THR A 1 98 ? 29.079 1.352 6.644 1.00 29.38 98 THR A C 1
ATOM 766 O O . THR A 1 98 ? 27.861 1.225 6.533 1.00 29.38 98 THR A O 1
ATOM 769 N N . THR A 1 99 ? 29.937 0.778 5.808 1.00 46.78 99 THR A N 1
ATOM 770 C CA . THR A 1 99 ? 29.621 -0.129 4.699 1.00 46.78 99 THR A CA 1
ATOM 771 C C . THR A 1 99 ? 29.212 -1.512 5.207 1.00 46.78 99 THR A C 1
ATOM 773 O O . THR A 1 99 ? 30.030 -2.149 5.860 1.00 46.78 99 THR A O 1
ATOM 776 N N . VAL A 1 100 ? 28.038 -2.033 4.813 1.00 34.50 100 VAL A N 1
ATOM 777 C CA . VAL A 1 100 ? 27.782 -3.488 4.690 1.00 34.50 100 VAL A CA 1
ATOM 778 C C . VAL A 1 100 ? 26.825 -3.774 3.518 1.00 34.50 100 VAL A C 1
ATOM 780 O O . VAL A 1 100 ? 25.842 -3.076 3.273 1.00 34.50 100 VAL A O 1
ATOM 783 N N . THR A 1 101 ? 27.186 -4.813 2.774 1.00 42.91 101 THR A N 1
ATOM 784 C CA . THR A 1 101 ? 26.754 -5.261 1.447 1.00 42.91 101 THR A CA 1
ATOM 785 C C . THR A 1 101 ? 25.334 -5.840 1.332 1.00 42.91 101 THR A C 1
ATOM 787 O O . THR A 1 101 ? 24.877 -6.594 2.180 1.00 42.91 101 THR A O 1
ATOM 790 N N . SER A 1 102 ? 24.699 -5.512 0.198 1.00 38.22 102 SER A N 1
ATOM 791 C CA . SER A 1 102 ? 23.709 -6.250 -0.617 1.00 38.22 102 SER A CA 1
ATOM 792 C C . SER A 1 102 ? 22.980 -7.464 -0.004 1.00 38.22 102 SER A C 1
ATOM 794 O O . SER A 1 102 ? 23.491 -8.576 -0.080 1.00 38.22 102 SER A O 1
ATOM 796 N N . THR A 1 103 ? 21.741 -7.293 0.494 1.00 36.12 103 THR A N 1
ATOM 797 C CA . THR A 1 103 ? 20.707 -8.371 0.501 1.00 36.12 103 THR A CA 1
ATOM 798 C C . THR A 1 103 ? 19.247 -7.857 0.590 1.00 36.12 103 THR A C 1
ATOM 800 O O . THR A 1 103 ? 18.319 -8.592 0.282 1.00 36.12 103 THR A O 1
ATOM 803 N N . THR A 1 104 ? 18.976 -6.602 0.977 1.00 39.50 104 THR A N 1
ATOM 804 C CA . THR A 1 104 ? 17.590 -6.182 1.321 1.00 39.50 104 THR A CA 1
ATOM 805 C C . THR A 1 104 ? 16.761 -5.588 0.170 1.00 39.50 104 THR A C 1
ATOM 807 O O . THR A 1 104 ? 15.536 -5.543 0.267 1.00 39.50 104 THR A O 1
ATOM 810 N N . ILE A 1 105 ? 17.367 -5.198 -0.960 1.00 38.91 105 ILE A N 1
ATOM 811 C CA . ILE A 1 105 ? 16.624 -4.757 -2.165 1.00 38.91 105 ILE A CA 1
ATOM 812 C C . ILE A 1 105 ? 16.206 -5.996 -2.970 1.00 38.91 105 ILE A C 1
ATOM 814 O O . ILE A 1 105 ? 16.533 -6.143 -4.139 1.00 38.91 105 ILE A O 1
ATOM 818 N N . SER A 1 106 ? 15.572 -6.947 -2.283 1.00 37.22 106 SER A N 1
ATOM 819 C CA . SER A 1 106 ? 14.994 -8.143 -2.899 1.00 37.22 106 SER A CA 1
ATOM 820 C C . SER A 1 106 ? 13.560 -8.429 -2.505 1.00 37.22 106 SER A C 1
ATOM 822 O O . SER A 1 106 ? 13.031 -9.521 -2.696 1.00 37.22 106 SER A O 1
ATOM 824 N N . ARG A 1 107 ? 12.905 -7.441 -1.904 1.00 42.53 107 ARG A N 1
ATOM 825 C CA . ARG A 1 107 ? 11.480 -7.517 -1.565 1.00 42.53 107 ARG A CA 1
ATOM 826 C C . ARG A 1 107 ? 10.667 -6.327 -2.048 1.00 42.53 107 ARG A C 1
ATOM 828 O O . ARG A 1 107 ? 9.452 -6.355 -1.938 1.00 42.53 107 ARG A O 1
ATOM 835 N N . TRP A 1 108 ? 11.336 -5.326 -2.606 1.00 39.91 108 TRP A N 1
ATOM 836 C CA . TRP A 1 108 ? 10.698 -4.169 -3.225 1.00 39.91 108 TRP A CA 1
ATOM 837 C C . TRP A 1 108 ? 10.826 -4.180 -4.747 1.00 39.91 108 TRP A C 1
ATOM 839 O O . TRP A 1 108 ? 10.094 -3.445 -5.398 1.00 39.91 108 TRP A O 1
ATOM 849 N N . CYS A 1 109 ? 11.751 -4.991 -5.270 1.00 35.06 109 CYS A N 1
ATOM 850 C CA . CYS A 1 109 ? 12.221 -5.109 -6.644 1.00 35.06 109 CYS A CA 1
ATOM 851 C C . CYS A 1 109 ? 13.263 -6.223 -6.682 1.00 35.06 109 CYS A C 1
ATOM 853 O O . CYS A 1 109 ? 14.054 -6.272 -5.709 1.00 35.06 109 CYS A O 1
#

Organism: Eumeta variegata (NCBI:txid151549)